Protein AF-A0A8T5JMN4-F1 (afdb_monomer)

Radius of gyration: 15.66 Å; Cα contacts (8 Å, |Δi|>4): 206; chains: 1; bounding box: 40×30×43 Å

Mean predicted aligned error: 5.6 Å

Secondary structure (DSSP, 8-state):
------SHHHHTT---SSTTSPPPS-HHHHHHHHHHHHHHHHHH-S-TT-HHHHHHHHHTS-TT---TT---TT-EEETTTTEEE-TTSHHHH--BTTB-TTTTTS-TT---HHHHHHHHS-HHHHHHHHHHHHHHHHTT--HHHHHHHHHTSHHHHHHHT-

Foldseek 3Di:
DDFDDFPQCVLQLEAFFPQLWDAAPDPVLQVVLQAVLQVLLVVQPPDLLPPVSLLCSLVVDDASDADPNGTDSQWYADPVSRHIDGSQACVNRNADVNHRSCPSRGPSHDDAPLRVVLVVDDPVVVVQLSVQLVVCVVVVDDPSNSSVCSRVVVSVCVSVVD

Sequence (162 aa):
MSYIKSSLCNSLGVLCIGCCGKLSDSKEEVAQGIKKNTLEFKHSVSDKHNKKQLKHFRDRHPARELRNSGVCRNLIYDVDKDLIFCPIHQEICGTDNGTDLRDGHCDTLHLCKAAFLFDLWPKEKRDEFISFLRKKMRKGMCWHKLSKGLDNDKLLYEFEGI

pLDDT: mean 83.86, std 11.19, range [41.66, 96.56]

Structure (mmCIF, N/CA/C/O backbone):
data_AF-A0A8T5JMN4-F1
#
_entry.id   AF-A0A8T5JMN4-F1
#
loop_
_atom_site.group_PDB
_atom_site.id
_atom_site.type_symbol
_atom_site.label_atom_id
_atom_site.label_alt_id
_atom_site.label_comp_id
_atom_site.label_asym_id
_atom_site.label_entity_id
_atom_site.label_seq_id
_atom_site.pdbx_PDB_ins_code
_atom_site.Cartn_x
_atom_site.Cartn_y
_atom_site.Cartn_z
_atom_site.occupancy
_atom_site.B_iso_or_equiv
_atom_site.auth_seq_id
_atom_site.auth_comp_id
_atom_site.auth_asym_id
_atom_site.auth_atom_id
_atom_site.pdbx_PDB_model_num
ATOM 1 N N . MET A 1 1 ? -9.694 0.430 -19.109 1.00 41.66 1 MET A N 1
ATOM 2 C CA . MET A 1 1 ? -8.940 -0.449 -18.190 1.00 41.66 1 MET A CA 1
ATOM 3 C C . MET A 1 1 ? -9.574 -0.385 -16.816 1.00 41.66 1 MET A C 1
ATOM 5 O O . MET A 1 1 ? -9.731 0.712 -16.299 1.00 41.66 1 MET A O 1
ATOM 9 N N . SER A 1 2 ? -9.997 -1.526 -16.271 1.00 49.41 2 SER A N 1
ATOM 10 C CA . SER A 1 2 ? -10.647 -1.621 -14.961 1.00 49.41 2 SER A CA 1
ATOM 11 C C . SER A 1 2 ? -9.608 -1.955 -13.891 1.00 49.41 2 SER A C 1
ATOM 13 O O . SER A 1 2 ? -9.217 -3.107 -13.744 1.00 49.41 2 SER A O 1
ATOM 15 N N . TYR A 1 3 ? -9.147 -0.955 -13.152 1.00 54.06 3 TYR A N 1
ATOM 16 C CA . TYR A 1 3 ? -8.611 -1.165 -11.809 1.00 54.06 3 TYR A CA 1
ATOM 17 C C . TYR A 1 3 ? -9.544 -0.430 -10.853 1.00 54.06 3 TYR A C 1
ATOM 19 O O . TYR A 1 3 ? -10.118 0.598 -11.231 1.00 54.06 3 TYR A O 1
ATOM 27 N N . ILE A 1 4 ? -9.717 -0.932 -9.634 1.00 56.16 4 ILE A N 1
ATOM 28 C CA . ILE A 1 4 ? -10.541 -0.210 -8.667 1.00 56.16 4 ILE A CA 1
ATOM 29 C C . ILE A 1 4 ? -9.660 0.853 -8.017 1.00 56.16 4 ILE A C 1
ATOM 31 O O . ILE A 1 4 ? -8.673 0.552 -7.343 1.00 56.16 4 ILE A O 1
ATOM 35 N N . LYS A 1 5 ? -9.971 2.121 -8.290 1.00 60.16 5 LYS A N 1
ATOM 36 C CA . LYS A 1 5 ? -9.276 3.248 -7.676 1.00 60.16 5 LYS A CA 1
ATOM 37 C C . LYS A 1 5 ? -9.763 3.376 -6.243 1.00 60.16 5 LYS A C 1
ATOM 39 O O . LYS A 1 5 ? -10.952 3.600 -6.050 1.00 60.16 5 LYS A O 1
ATOM 44 N N . SER A 1 6 ? -8.838 3.296 -5.286 1.00 64.94 6 SER A N 1
ATOM 45 C CA . SER A 1 6 ? -9.126 3.704 -3.919 1.00 64.94 6 SER A CA 1
ATOM 46 C C . SER A 1 6 ? -8.279 4.868 -3.464 1.00 64.94 6 SER A C 1
ATOM 48 O O . SER A 1 6 ? -7.053 4.862 -3.572 1.00 64.94 6 SER A O 1
ATOM 50 N N . SER A 1 7 ? -8.958 5.883 -2.944 1.00 75.19 7 SER A N 1
ATOM 51 C CA . SER A 1 7 ? -8.320 7.088 -2.427 1.00 75.19 7 SER A CA 1
ATOM 52 C C . SER A 1 7 ? -7.768 6.911 -1.008 1.00 75.19 7 SER A C 1
ATOM 54 O O . SER A 1 7 ? -6.854 7.642 -0.627 1.00 75.19 7 SER A O 1
ATOM 56 N N . LEU A 1 8 ? -8.228 5.896 -0.264 1.00 80.75 8 LEU A N 1
ATOM 57 C CA . LEU A 1 8 ? -7.875 5.671 1.143 1.00 80.75 8 LEU A CA 1
ATOM 58 C C . LEU A 1 8 ? -6.360 5.583 1.373 1.00 80.75 8 LEU A C 1
ATOM 60 O O . LEU A 1 8 ? -5.795 6.312 2.189 1.00 80.75 8 LEU A O 1
ATOM 64 N N . CYS A 1 9 ? -5.694 4.685 0.647 1.00 72.06 9 CYS A N 1
ATOM 65 C CA . CYS A 1 9 ? -4.276 4.388 0.843 1.00 72.06 9 CYS A CA 1
ATOM 66 C C . CYS A 1 9 ? -3.380 5.598 0.526 1.00 72.06 9 CYS A C 1
ATOM 68 O O . CYS A 1 9 ? -2.435 5.903 1.258 1.00 72.06 9 CYS A O 1
ATOM 70 N N . ASN A 1 10 ? -3.725 6.354 -0.517 1.00 67.69 10 ASN A N 1
ATOM 71 C CA . ASN A 1 10 ? -3.012 7.582 -0.864 1.00 67.69 10 ASN A CA 1
ATOM 72 C C . ASN A 1 10 ? -3.191 8.672 0.192 1.00 67.69 10 ASN A C 1
ATOM 74 O O . ASN A 1 10 ? -2.223 9.333 0.561 1.00 67.69 10 ASN A O 1
ATOM 78 N N . SER A 1 11 ? -4.407 8.840 0.721 1.00 71.19 11 SER A N 1
ATOM 79 C CA . SER A 1 11 ? -4.728 9.868 1.721 1.00 71.19 11 SER A CA 1
ATOM 80 C C . SER A 1 11 ? -3.984 9.699 3.051 1.00 71.19 11 SER A C 1
ATOM 82 O O . SER A 1 11 ? -3.854 10.661 3.821 1.00 71.19 11 SER A O 1
ATOM 84 N N . LEU A 1 12 ? -3.493 8.491 3.327 1.00 71.25 12 LEU A N 1
ATOM 85 C CA . LEU A 1 12 ? -2.721 8.164 4.525 1.00 71.25 12 LEU A CA 1
ATOM 86 C C . LEU A 1 12 ? -1.212 8.224 4.309 1.00 71.25 12 LEU A C 1
ATOM 88 O O . LEU A 1 12 ? -0.480 8.097 5.285 1.00 71.25 12 LEU A O 1
ATOM 92 N N . GLY A 1 13 ? -0.746 8.385 3.065 1.00 63.81 13 GLY A N 1
ATOM 93 C CA . GLY A 1 13 ? 0.654 8.124 2.757 1.00 63.81 13 GLY A CA 1
ATOM 94 C C . GLY A 1 13 ? 1.019 6.702 3.186 1.00 63.81 13 GLY A C 1
ATOM 95 O O . GLY A 1 13 ? 1.999 6.493 3.890 1.00 63.81 13 GLY A O 1
ATOM 96 N N . VAL A 1 14 ? 0.189 5.718 2.840 1.00 61.78 14 VAL A N 1
ATOM 97 C CA . VAL A 1 14 ? 0.515 4.300 3.003 1.00 61.78 14 VAL A CA 1
ATOM 98 C C . VAL A 1 14 ? -0.114 3.572 1.831 1.00 61.78 14 VAL A C 1
ATOM 100 O O . VAL A 1 14 ? -1.312 3.293 1.834 1.00 61.78 14 VAL A O 1
ATOM 103 N N . LEU A 1 15 ? 0.683 3.247 0.816 1.00 62.06 15 LEU A N 1
ATOM 104 C CA . LEU A 1 15 ? 0.201 2.379 -0.251 1.00 62.06 15 LEU A CA 1
ATOM 105 C C . LEU A 1 15 ? 0.253 0.930 0.258 1.00 62.06 15 LEU A C 1
ATOM 107 O O . LEU A 1 15 ? 1.300 0.423 0.653 1.00 62.06 15 LEU A O 1
ATOM 111 N N . CYS A 1 16 ? -0.939 0.336 0.322 1.00 60.91 16 CYS A N 1
ATOM 112 C CA . CYS A 1 16 ? -1.304 -0.969 0.871 1.00 60.91 16 CYS A CA 1
ATOM 113 C C . CYS A 1 16 ? -0.188 -2.030 0.859 1.00 60.91 16 CYS A C 1
ATOM 115 O O . CYS A 1 16 ? 0.362 -2.373 -0.186 1.00 60.91 16 CYS A O 1
ATOM 117 N N . ILE A 1 17 ? 0.078 -2.620 2.026 1.00 62.06 17 ILE A N 1
ATOM 118 C CA . ILE A 1 17 ? 1.082 -3.681 2.200 1.00 62.06 17 ILE A CA 1
ATOM 119 C C . ILE A 1 17 ? 0.454 -5.074 1.949 1.00 62.06 17 ILE A C 1
ATOM 121 O O . ILE A 1 17 ? 1.184 -6.046 1.783 1.00 62.06 17 ILE A O 1
ATOM 125 N N . GLY A 1 18 ? -0.886 -5.163 1.875 1.00 53.00 18 GLY A N 1
ATOM 126 C CA . GLY A 1 18 ? -1.656 -6.414 1.744 1.00 53.00 18 GLY A CA 1
ATOM 127 C C . GLY A 1 18 ? -2.321 -6.669 0.382 1.00 53.00 18 GLY A C 1
ATOM 128 O O . GLY A 1 18 ? -2.658 -7.801 0.062 1.00 53.00 18 GLY A O 1
ATOM 129 N N . CYS A 1 19 ? -2.443 -5.659 -0.484 1.00 54.66 19 CYS A N 1
ATOM 130 C CA . CYS A 1 19 ? -3.262 -5.753 -1.702 1.00 54.66 19 CYS A CA 1
ATOM 131 C C . CYS A 1 19 ? -2.666 -6.661 -2.796 1.00 54.66 19 CYS A C 1
ATOM 133 O O . CYS A 1 19 ? -3.269 -6.859 -3.845 1.00 54.66 19 CYS A O 1
ATOM 135 N N . CYS A 1 20 ? -1.469 -7.208 -2.575 1.00 55.56 20 CYS A N 1
ATOM 136 C CA . CYS A 1 20 ? -0.850 -8.190 -3.465 1.00 55.56 20 CYS A CA 1
ATOM 137 C C . CYS A 1 20 ? -0.436 -9.480 -2.741 1.00 55.56 20 CYS A C 1
ATOM 139 O O . CYS A 1 20 ? 0.189 -10.323 -3.376 1.00 55.56 20 CYS A O 1
ATOM 141 N N . GLY A 1 21 ? -0.735 -9.640 -1.443 1.00 54.59 21 GLY A N 1
ATOM 142 C CA . GLY A 1 21 ? -0.307 -10.801 -0.663 1.00 54.59 21 GLY A CA 1
ATOM 143 C C . GLY A 1 21 ? -0.554 -10.691 0.840 1.00 54.59 21 GLY A C 1
ATOM 144 O O . GLY A 1 21 ? -0.566 -9.604 1.411 1.00 54.59 21 GLY A O 1
ATOM 145 N N . LYS A 1 22 ? -0.727 -11.854 1.478 1.00 59.12 22 LYS A N 1
ATOM 146 C CA . LYS A 1 22 ? -0.947 -12.011 2.921 1.00 59.12 22 LYS A CA 1
ATOM 147 C C . LYS A 1 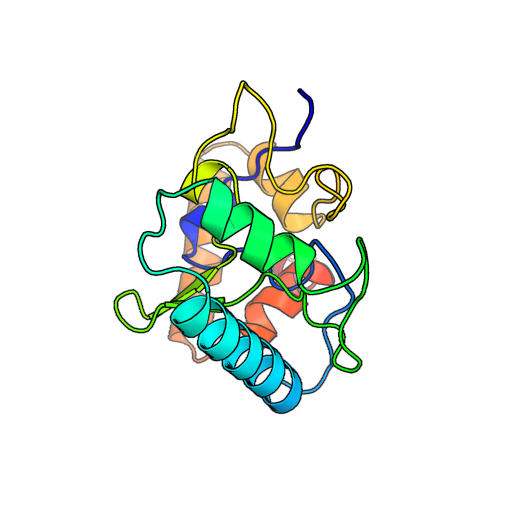22 ? 0.180 -11.352 3.720 1.00 59.12 22 LYS A C 1
ATOM 149 O O . LYS A 1 22 ? 1.342 -11.714 3.569 1.00 59.12 22 LYS A O 1
ATOM 154 N N . LEU A 1 23 ? -0.166 -10.438 4.621 1.00 64.38 23 LEU A N 1
ATOM 155 C CA . LEU A 1 23 ? 0.799 -9.815 5.525 1.00 64.38 23 LEU A CA 1
ATOM 156 C C . LEU A 1 23 ? 1.316 -10.819 6.560 1.00 64.38 23 LEU A C 1
ATOM 158 O O . LEU A 1 23 ? 0.514 -11.416 7.278 1.00 64.38 23 LEU A O 1
ATOM 162 N N . SER A 1 24 ? 2.643 -10.962 6.681 1.00 71.00 24 SER A N 1
ATOM 163 C CA . SER A 1 24 ? 3.237 -11.657 7.831 1.00 71.00 24 SER A CA 1
ATOM 164 C C . SER A 1 24 ? 2.832 -10.969 9.138 1.00 71.00 24 SER A C 1
ATOM 166 O O . SER A 1 24 ? 2.689 -9.739 9.229 1.00 71.00 24 SER A O 1
ATOM 168 N N . ASP A 1 25 ? 2.659 -11.784 10.177 1.00 73.19 25 ASP A N 1
ATOM 169 C CA . ASP A 1 25 ? 2.406 -11.312 11.529 1.00 73.19 25 ASP A CA 1
ATOM 170 C C . ASP A 1 25 ? 3.611 -10.575 12.128 1.00 73.19 25 ASP A C 1
ATOM 172 O O . ASP A 1 25 ? 3.413 -9.706 12.980 1.00 73.19 25 ASP A O 1
ATOM 176 N N . SER A 1 26 ? 4.831 -10.838 11.644 1.00 86.19 26 SER A N 1
ATOM 177 C CA . SER A 1 26 ? 6.047 -10.166 12.104 1.00 86.19 26 SER A CA 1
ATOM 178 C C . SER A 1 26 ? 6.273 -8.842 11.373 1.00 86.19 26 SER A C 1
ATOM 180 O O . SER A 1 26 ? 6.516 -8.793 10.166 1.00 86.19 26 SER A O 1
ATOM 182 N N . LYS A 1 27 ? 6.271 -7.740 12.129 1.00 86.69 27 LYS A N 1
ATOM 183 C CA . LYS A 1 27 ? 6.633 -6.411 11.616 1.00 86.69 27 LYS A CA 1
ATOM 184 C C . LYS A 1 27 ? 8.070 -6.398 11.086 1.00 86.69 27 LYS A C 1
ATOM 186 O O . LYS A 1 27 ? 8.354 -5.735 10.090 1.00 86.69 27 LYS A O 1
ATOM 191 N N . GLU A 1 28 ? 8.969 -7.107 11.755 1.00 89.06 28 GLU A N 1
ATOM 192 C CA . GLU A 1 28 ? 10.398 -7.164 11.464 1.00 89.06 28 GLU A CA 1
ATOM 193 C C . GLU A 1 28 ? 10.652 -7.871 10.131 1.00 89.06 28 GLU A C 1
ATOM 195 O O . GLU A 1 28 ? 11.375 -7.337 9.288 1.00 89.06 28 GLU A O 1
ATOM 200 N N . GLU A 1 29 ? 9.999 -9.009 9.886 1.00 87.12 29 GLU A N 1
ATOM 201 C CA . GLU A 1 29 ? 10.054 -9.696 8.590 1.00 87.12 29 GLU A CA 1
ATOM 202 C C . GLU A 1 29 ? 9.510 -8.820 7.464 1.00 87.12 29 GLU A C 1
ATOM 204 O O . GLU A 1 29 ? 10.082 -8.779 6.368 1.00 87.12 29 GLU A O 1
ATOM 209 N N . VAL A 1 30 ? 8.426 -8.081 7.730 1.00 85.81 30 VAL A N 1
ATOM 210 C CA . VAL A 1 30 ? 7.862 -7.173 6.732 1.00 85.81 30 VAL A CA 1
ATOM 211 C C . VAL A 1 30 ? 8.834 -6.031 6.430 1.00 85.81 30 VAL A C 1
ATOM 213 O O . VAL A 1 30 ? 9.097 -5.729 5.264 1.00 85.81 30 VAL A O 1
ATOM 216 N N . ALA A 1 31 ? 9.444 -5.445 7.461 1.00 88.81 31 ALA A N 1
ATOM 217 C CA . ALA A 1 31 ? 10.437 -4.385 7.320 1.00 88.81 31 ALA A CA 1
ATOM 218 C C . ALA A 1 31 ? 11.692 -4.857 6.563 1.00 88.81 31 ALA A C 1
ATOM 220 O O . ALA A 1 31 ? 12.189 -4.145 5.691 1.00 88.81 31 ALA A O 1
ATOM 221 N N . GLN A 1 32 ? 12.183 -6.072 6.822 1.00 90.50 32 GLN A N 1
ATOM 222 C CA . GLN A 1 32 ? 13.280 -6.682 6.057 1.00 90.50 32 GLN A CA 1
ATOM 223 C C . GLN A 1 32 ? 12.876 -6.982 4.603 1.00 90.50 32 GLN A C 1
ATOM 225 O O . GLN A 1 32 ? 13.687 -6.839 3.679 1.00 90.50 32 GLN A O 1
ATOM 230 N N . GLY A 1 33 ? 11.613 -7.368 4.400 1.00 89.88 33 GLY A N 1
ATOM 231 C CA . GLY A 1 33 ? 10.905 -7.427 3.123 1.00 89.88 33 GLY A CA 1
ATOM 232 C C . GLY A 1 33 ? 11.145 -6.175 2.287 1.00 89.88 33 GLY A C 1
ATOM 233 O O . GLY A 1 33 ? 11.839 -6.201 1.268 1.00 89.88 33 GLY A O 1
ATOM 234 N N . ILE A 1 34 ? 10.616 -5.073 2.809 1.00 90.06 34 ILE A N 1
ATOM 235 C CA . ILE A 1 34 ? 10.626 -3.744 2.201 1.00 90.06 34 ILE A CA 1
ATOM 236 C C . ILE A 1 34 ? 12.053 -3.216 2.043 1.00 90.06 34 ILE A C 1
ATOM 238 O O . ILE A 1 34 ? 12.390 -2.682 0.987 1.00 90.06 34 ILE A O 1
ATOM 242 N N . LYS A 1 35 ? 12.928 -3.400 3.042 1.00 93.12 35 LYS A N 1
ATOM 243 C CA . LYS A 1 35 ? 14.332 -2.966 2.973 1.00 93.12 35 LYS A CA 1
ATOM 244 C C . LYS A 1 35 ? 15.051 -3.601 1.785 1.00 93.12 35 LYS A C 1
ATOM 246 O O . LYS A 1 35 ? 15.738 -2.895 1.052 1.00 93.12 35 LYS A O 1
ATOM 251 N N . LYS A 1 36 ? 14.868 -4.906 1.560 1.00 93.38 36 LYS A N 1
ATOM 252 C CA . LYS A 1 36 ? 15.480 -5.596 0.414 1.00 93.38 36 LYS A CA 1
ATOM 253 C C . LYS A 1 36 ? 14.954 -5.048 -0.913 1.00 93.38 36 LYS A C 1
ATOM 255 O O . LYS A 1 36 ? 15.758 -4.675 -1.758 1.00 93.38 36 LYS A O 1
ATOM 260 N N . ASN A 1 37 ? 13.633 -4.918 -1.053 1.00 92.44 37 ASN A N 1
ATOM 261 C CA . ASN A 1 37 ? 13.017 -4.357 -2.259 1.00 92.44 37 ASN A CA 1
ATOM 262 C C . ASN A 1 37 ? 13.516 -2.930 -2.532 1.00 92.44 37 ASN A C 1
ATOM 264 O O . ASN A 1 37 ? 13.776 -2.568 -3.673 1.00 92.44 37 ASN A O 1
ATOM 268 N N . THR A 1 38 ? 13.682 -2.126 -1.479 1.00 94.81 38 THR A N 1
ATOM 269 C CA . THR A 1 38 ? 14.187 -0.748 -1.568 1.00 94.81 38 THR A CA 1
ATOM 270 C C . THR A 1 38 ? 15.626 -0.716 -2.073 1.00 94.81 38 THR A C 1
ATOM 272 O O . THR A 1 38 ? 15.962 0.113 -2.915 1.00 94.81 38 THR A O 1
ATOM 275 N N . LEU A 1 39 ? 16.482 -1.622 -1.592 1.00 95.62 39 LEU A N 1
ATOM 276 C CA . LEU A 1 39 ? 17.849 -1.746 -2.094 1.00 95.62 39 LEU A CA 1
ATOM 277 C C . LEU A 1 39 ? 17.850 -2.185 -3.561 1.00 95.62 39 LEU A C 1
ATOM 279 O O . LEU A 1 39 ? 18.484 -1.527 -4.375 1.00 95.62 39 LEU A O 1
ATOM 283 N N . GLU A 1 40 ? 17.107 -3.231 -3.921 1.00 95.25 40 GLU A N 1
ATOM 284 C CA . GLU A 1 40 ? 16.982 -3.697 -5.312 1.00 95.25 40 GLU A CA 1
ATOM 285 C C . GLU A 1 40 ? 16.483 -2.582 -6.246 1.00 95.25 40 GLU A C 1
ATOM 287 O O . GLU A 1 40 ? 17.024 -2.399 -7.336 1.00 95.25 40 GLU A O 1
ATOM 292 N N . PHE A 1 41 ? 15.505 -1.787 -5.803 1.00 95.69 41 PHE A N 1
ATOM 293 C CA . PHE A 1 41 ? 14.991 -0.637 -6.545 1.00 95.69 41 PHE A CA 1
ATOM 294 C C . PHE A 1 41 ? 16.077 0.412 -6.790 1.00 95.69 41 PHE A C 1
ATOM 296 O O . PHE A 1 41 ? 16.301 0.797 -7.931 1.00 95.69 41 PHE A O 1
ATOM 303 N N . LYS A 1 42 ? 16.816 0.814 -5.748 1.00 94.38 42 LYS A N 1
ATOM 304 C CA . LYS A 1 42 ? 17.903 1.802 -5.866 1.00 94.38 42 LYS A CA 1
ATOM 305 C C . LYS A 1 42 ? 19.022 1.364 -6.818 1.00 94.38 42 LYS A C 1
ATOM 307 O O . LYS A 1 42 ? 19.640 2.215 -7.442 1.00 94.38 42 LYS A O 1
ATOM 312 N N . HIS A 1 43 ? 19.278 0.060 -6.938 1.00 94.06 43 HIS A N 1
ATOM 313 C CA . HIS A 1 43 ? 20.278 -0.465 -7.875 1.00 94.06 43 HIS A CA 1
ATOM 314 C C . HIS A 1 43 ? 19.764 -0.562 -9.319 1.00 94.06 43 HIS A C 1
ATOM 316 O O . HIS A 1 43 ? 20.560 -0.500 -10.250 1.00 94.06 43 HIS A O 1
ATOM 322 N N . SER A 1 44 ? 18.455 -0.744 -9.517 1.00 92.88 44 SER A N 1
ATOM 323 C CA . SER A 1 44 ? 17.853 -1.009 -10.835 1.00 92.88 44 SER A CA 1
ATOM 324 C C . SER A 1 44 ? 17.174 0.205 -11.473 1.00 92.88 44 SER A C 1
ATOM 326 O O . SER A 1 44 ? 16.946 0.214 -12.684 1.00 92.88 44 SER A O 1
ATOM 328 N N . VAL A 1 45 ? 16.856 1.230 -10.681 1.00 94.31 45 VAL A N 1
ATOM 329 C CA . VAL A 1 45 ? 16.099 2.409 -11.106 1.00 94.31 45 VAL A CA 1
ATOM 330 C C . VAL A 1 45 ? 16.860 3.670 -10.711 1.00 94.31 45 VAL A C 1
ATOM 332 O O . VAL A 1 45 ? 16.882 4.063 -9.547 1.00 94.31 45 VAL A O 1
ATOM 335 N N . SER A 1 46 ? 17.472 4.318 -11.701 1.00 92.12 46 SER A N 1
ATOM 336 C CA . SER A 1 46 ? 18.118 5.626 -11.541 1.00 92.12 46 SER A CA 1
ATOM 337 C C . SER A 1 46 ? 17.138 6.779 -11.758 1.00 92.12 46 SER A C 1
ATOM 339 O O . SER A 1 46 ? 17.339 7.869 -11.235 1.00 92.12 46 SER A O 1
ATOM 341 N N . ASP A 1 47 ? 16.075 6.541 -12.530 1.00 89.12 47 ASP A N 1
ATOM 342 C CA . ASP A 1 47 ? 15.001 7.492 -12.784 1.00 89.12 47 ASP A CA 1
ATOM 343 C C . ASP A 1 47 ? 13.640 6.815 -12.569 1.00 89.12 47 ASP A C 1
ATOM 345 O O . ASP A 1 47 ? 13.240 5.908 -13.300 1.00 89.12 47 ASP A O 1
ATOM 349 N N . LYS A 1 48 ? 12.894 7.295 -11.570 1.00 83.38 48 LYS A N 1
ATOM 350 C CA . LYS A 1 48 ? 11.563 6.785 -11.202 1.00 83.38 48 LYS A CA 1
ATOM 351 C C . LYS A 1 48 ? 10.484 7.033 -12.263 1.00 83.38 48 LYS A C 1
ATOM 353 O O . LYS A 1 48 ? 9.383 6.505 -12.129 1.00 83.38 48 LYS A O 1
ATOM 358 N N . HIS A 1 49 ? 10.772 7.825 -13.293 1.00 85.44 49 HIS A N 1
ATOM 359 C CA . HIS A 1 49 ? 9.892 8.045 -14.440 1.00 85.44 49 HIS A CA 1
ATOM 360 C C . HIS A 1 49 ? 10.268 7.168 -15.643 1.00 85.44 49 HIS A C 1
ATOM 362 O O . HIS A 1 49 ? 9.482 7.036 -16.585 1.00 85.44 49 HIS A O 1
ATOM 368 N N . ASN A 1 50 ? 11.415 6.484 -15.596 1.00 91.50 50 ASN A N 1
ATOM 369 C CA . ASN A 1 50 ? 11.852 5.593 -16.658 1.00 91.50 50 ASN A CA 1
ATOM 370 C C . ASN A 1 50 ? 11.082 4.263 -16.618 1.00 91.50 50 ASN A C 1
ATOM 372 O O . ASN A 1 50 ? 11.383 3.343 -15.853 1.00 91.50 50 ASN A O 1
ATOM 376 N N . LYS A 1 51 ? 10.103 4.131 -17.517 1.00 91.50 51 LYS A N 1
ATOM 377 C CA . LYS A 1 51 ? 9.238 2.946 -17.632 1.00 91.50 51 LYS A CA 1
ATOM 378 C C . LYS A 1 51 ? 10.000 1.645 -17.851 1.00 91.50 51 LYS A C 1
ATOM 380 O O . LYS A 1 51 ? 9.598 0.614 -17.319 1.00 91.50 51 LYS A O 1
ATOM 385 N N . LYS A 1 52 ? 11.103 1.677 -18.602 1.00 93.12 52 LYS A N 1
ATOM 386 C CA . LYS A 1 52 ? 11.918 0.486 -18.868 1.00 93.12 52 LYS A CA 1
ATOM 387 C C . LYS A 1 52 ? 12.591 -0.011 -17.588 1.00 93.12 52 LYS A C 1
ATOM 389 O O . LYS A 1 52 ? 12.573 -1.210 -17.327 1.00 93.12 52 LYS A O 1
ATOM 394 N N . GLN A 1 53 ? 13.122 0.900 -16.774 1.00 95.44 53 GLN A N 1
ATOM 395 C CA . GLN A 1 53 ? 13.719 0.562 -15.477 1.00 95.44 53 GLN A CA 1
ATOM 396 C C . GLN A 1 53 ? 12.666 0.058 -14.485 1.00 95.44 53 GLN A C 1
ATOM 398 O O . GLN A 1 53 ? 12.876 -0.956 -13.827 1.00 95.44 53 GLN A O 1
ATOM 403 N N . LEU A 1 54 ? 11.495 0.699 -14.435 1.00 94.50 54 LEU A N 1
ATOM 404 C CA . LEU A 1 54 ? 10.378 0.250 -13.600 1.00 94.50 54 LEU A CA 1
ATOM 405 C C . LEU A 1 54 ? 9.888 -1.157 -13.970 1.00 94.50 54 LEU A C 1
ATOM 407 O O . LEU A 1 54 ? 9.646 -1.973 -13.081 1.00 94.50 54 LEU A O 1
ATOM 411 N N . LYS A 1 55 ? 9.776 -1.461 -15.270 1.00 93.50 55 LYS A N 1
ATOM 412 C CA . LYS A 1 55 ? 9.461 -2.815 -15.751 1.00 93.50 55 LYS A CA 1
ATOM 413 C C . LYS A 1 55 ? 10.549 -3.808 -15.366 1.00 93.50 55 LYS A C 1
ATOM 415 O O . LYS A 1 55 ? 10.231 -4.866 -14.848 1.00 93.50 55 LYS A O 1
ATOM 420 N N . HIS A 1 56 ? 11.820 -3.449 -15.535 1.00 94.38 56 HIS A N 1
ATOM 421 C CA . HIS A 1 56 ? 12.924 -4.312 -15.123 1.00 94.38 56 HIS A CA 1
ATOM 422 C C . HIS A 1 56 ? 12.885 -4.619 -13.617 1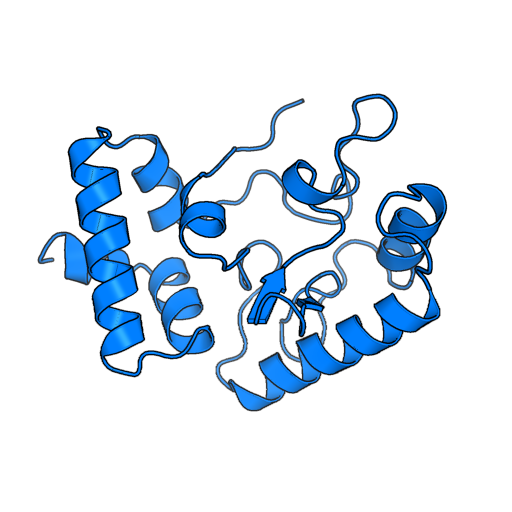.00 94.38 56 HIS A C 1
ATOM 424 O O . HIS A 1 56 ? 13.015 -5.773 -13.219 1.00 94.38 56 HIS A O 1
ATOM 430 N N . PHE A 1 57 ? 12.619 -3.613 -12.780 1.00 95.00 57 PHE A N 1
ATOM 431 C CA . PHE A 1 57 ? 12.415 -3.814 -11.348 1.00 95.00 57 PHE A CA 1
ATOM 432 C C . PHE A 1 57 ? 11.224 -4.738 -11.060 1.00 95.00 57 PHE A C 1
ATOM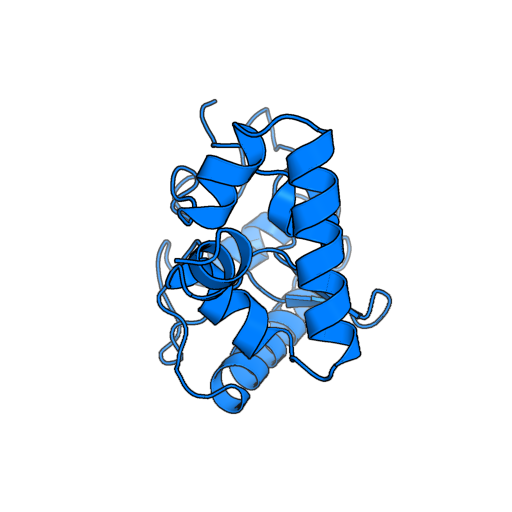 434 O O . PHE A 1 57 ? 11.340 -5.640 -10.235 1.00 95.00 57 PHE A O 1
ATOM 441 N N . ARG A 1 58 ? 10.085 -4.560 -11.735 1.00 92.12 58 ARG A N 1
ATOM 442 C CA . ARG A 1 58 ? 8.916 -5.444 -11.599 1.00 92.12 58 ARG A CA 1
ATOM 443 C C . ARG A 1 58 ? 9.234 -6.892 -11.996 1.00 92.12 58 ARG A C 1
ATOM 445 O O . ARG A 1 58 ? 8.842 -7.809 -11.280 1.00 92.12 58 ARG A O 1
ATOM 452 N N . ASP A 1 59 ? 9.944 -7.075 -13.106 1.00 93.12 59 ASP A N 1
ATOM 453 C CA . ASP A 1 59 ? 10.194 -8.369 -13.761 1.00 93.12 59 ASP A CA 1
ATOM 454 C C . ASP A 1 59 ? 11.394 -9.126 -13.185 1.00 93.12 59 ASP A C 1
ATOM 456 O O . ASP A 1 59 ? 11.674 -10.251 -13.593 1.00 93.12 59 ASP A O 1
ATOM 460 N N . ARG A 1 60 ? 12.095 -8.549 -12.201 1.00 93.88 60 ARG A N 1
ATOM 461 C CA . AR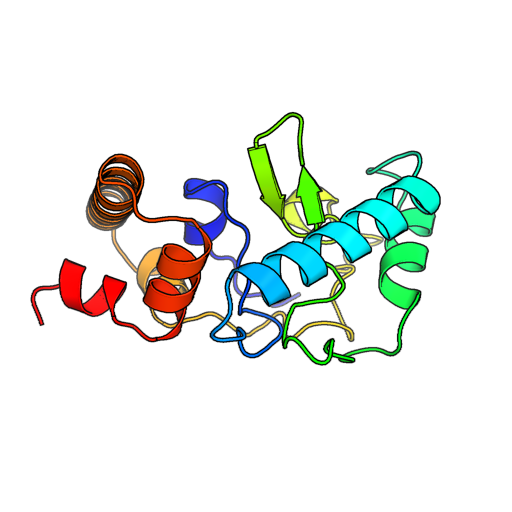G A 1 60 ? 13.234 -9.192 -11.525 1.00 93.88 60 ARG A CA 1
ATOM 462 C C . ARG A 1 60 ? 12.869 -10.509 -10.819 1.00 93.88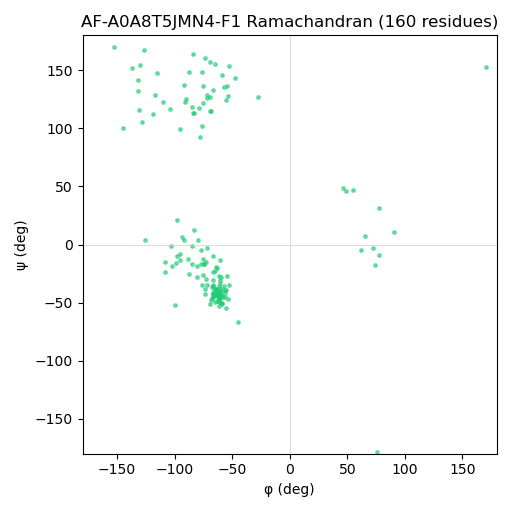 60 ARG A C 1
ATOM 464 O O . ARG A 1 60 ? 13.755 -11.253 -10.410 1.00 93.88 60 ARG A O 1
ATOM 471 N N . HIS A 1 61 ? 11.572 -10.765 -10.657 1.00 89.75 61 HIS A N 1
ATOM 472 C CA . HIS A 1 61 ? 10.990 -11.991 -10.129 1.00 89.75 61 HIS A CA 1
ATOM 473 C C . HIS A 1 61 ? 9.775 -12.411 -10.975 1.00 89.75 61 HIS A C 1
ATOM 475 O O . HIS A 1 61 ? 9.099 -11.537 -11.529 1.00 89.75 61 HIS A O 1
ATOM 481 N N . PRO A 1 62 ? 9.458 -13.720 -11.050 1.00 88.62 62 PRO A N 1
ATOM 482 C CA . PRO A 1 62 ? 8.230 -14.215 -11.660 1.00 88.62 62 PRO A CA 1
ATOM 483 C C . PRO A 1 62 ? 6.974 -13.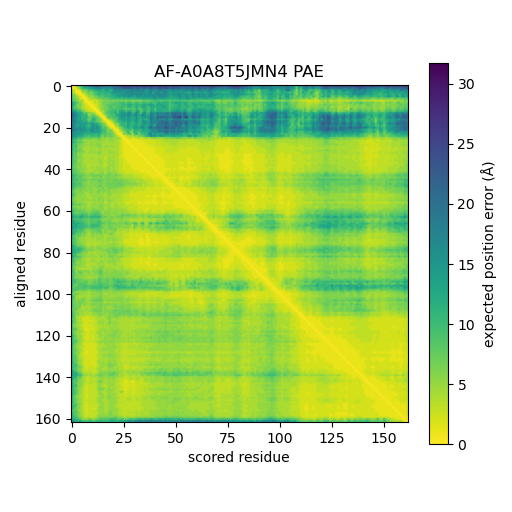465 -11.205 1.00 88.62 62 PRO A C 1
ATOM 485 O O . PRO A 1 62 ? 6.821 -13.087 -10.038 1.00 88.62 62 PRO A O 1
ATOM 488 N N . ALA A 1 63 ? 6.045 -13.283 -12.143 1.00 82.50 63 ALA A N 1
ATOM 489 C CA . ALA A 1 63 ? 4.749 -12.688 -11.858 1.00 82.50 63 ALA A CA 1
ATOM 490 C C . ALA A 1 63 ? 4.048 -13.445 -10.717 1.00 82.50 63 ALA A C 1
ATOM 492 O O . ALA A 1 63 ? 4.042 -14.676 -10.691 1.00 82.50 63 ALA A O 1
ATOM 493 N N . ARG A 1 64 ? 3.446 -12.697 -9.781 1.00 75.00 64 ARG A N 1
ATOM 494 C CA . ARG A 1 64 ? 2.734 -13.217 -8.596 1.00 75.00 64 ARG A CA 1
ATOM 495 C C . ARG A 1 64 ? 3.605 -13.945 -7.564 1.00 75.00 64 ARG A C 1
ATOM 497 O O . ARG A 1 64 ? 3.064 -14.484 -6.601 1.00 75.00 64 ARG A O 1
ATOM 504 N N . GLU A 1 65 ? 4.932 -13.935 -7.704 1.00 81.00 65 GLU A N 1
ATOM 505 C CA . GLU A 1 65 ? 5.807 -14.468 -6.663 1.00 81.00 65 GLU A CA 1
ATOM 506 C C . GLU A 1 65 ? 5.758 -13.569 -5.416 1.00 81.00 65 GLU A C 1
ATOM 508 O O . GLU A 1 65 ? 6.212 -12.421 -5.426 1.00 81.00 65 GLU A O 1
ATOM 513 N N . LEU A 1 66 ? 5.251 -14.113 -4.311 1.00 76.94 66 LEU A N 1
ATOM 514 C CA . LEU A 1 66 ? 5.374 -13.498 -2.995 1.00 76.94 66 LEU A CA 1
ATOM 515 C C . LEU A 1 66 ? 6.670 -13.920 -2.319 1.00 76.94 66 LEU A C 1
ATOM 517 O O . LEU A 1 66 ? 7.172 -15.025 -2.508 1.00 76.94 66 LEU A O 1
ATOM 521 N N . ARG A 1 67 ? 7.222 -13.029 -1.497 1.00 74.31 67 ARG A N 1
ATOM 522 C CA . ARG A 1 67 ? 8.339 -13.398 -0.631 1.00 74.31 67 ARG A CA 1
ATOM 523 C C . ARG A 1 67 ? 7.846 -14.355 0.457 1.00 74.31 67 ARG A C 1
ATOM 525 O O . ARG A 1 67 ? 6.686 -14.290 0.846 1.00 74.31 67 ARG A O 1
ATOM 532 N N . ASN A 1 68 ? 8.747 -15.149 1.035 1.00 71.88 68 ASN A N 1
ATOM 533 C CA . ASN A 1 68 ? 8.429 -16.014 2.183 1.00 71.88 68 ASN A CA 1
ATOM 534 C C . ASN A 1 68 ? 7.811 -15.251 3.373 1.00 71.88 68 ASN A C 1
ATOM 536 O O . ASN A 1 68 ? 7.035 -15.822 4.124 1.00 71.88 68 ASN A O 1
ATOM 540 N N . SER A 1 69 ? 8.109 -13.954 3.516 1.00 70.38 69 SER A N 1
ATOM 541 C CA . SER A 1 69 ? 7.490 -13.072 4.516 1.00 70.38 69 SER A CA 1
ATOM 542 C C . SER A 1 69 ? 6.092 -12.558 4.132 1.00 70.38 69 SER A C 1
ATOM 544 O O . SER A 1 69 ? 5.549 -11.689 4.809 1.00 70.38 69 SER A O 1
ATOM 546 N N . GLY A 1 70 ? 5.529 -12.994 3.003 1.00 76.06 70 GLY A N 1
ATOM 547 C CA . GLY A 1 70 ? 4.230 -12.550 2.487 1.00 76.06 70 GLY A CA 1
ATOM 548 C C . GLY A 1 70 ? 4.208 -11.128 1.909 1.00 76.06 70 GLY A C 1
ATOM 549 O O . GLY A 1 70 ? 3.200 -10.688 1.365 1.00 76.06 70 GLY A O 1
ATOM 550 N N . VAL A 1 71 ? 5.328 -10.400 1.971 1.00 79.75 71 VAL A N 1
ATOM 551 C CA . VAL A 1 71 ? 5.413 -9.017 1.484 1.00 79.75 71 VAL A CA 1
ATOM 552 C C . VAL A 1 71 ? 5.471 -8.955 -0.035 1.00 79.75 71 VAL A C 1
ATOM 554 O O . VAL A 1 71 ? 6.259 -9.659 -0.674 1.00 79.75 71 VAL A O 1
ATOM 557 N N . CYS A 1 72 ? 4.702 -8.022 -0.599 1.00 82.81 72 CYS A N 1
ATOM 558 C CA . CYS A 1 72 ? 4.775 -7.653 -2.006 1.00 82.81 72 CYS A CA 1
ATOM 559 C C . CYS A 1 72 ? 6.208 -7.278 -2.411 1.00 82.81 72 CYS A C 1
ATOM 561 O O . CYS A 1 72 ? 6.839 -6.401 -1.818 1.00 82.81 72 CYS A O 1
ATOM 563 N N . ARG A 1 73 ? 6.715 -7.898 -3.479 1.00 87.62 73 ARG A N 1
ATOM 564 C CA . ARG A 1 73 ? 8.055 -7.609 -4.010 1.00 87.62 73 ARG A CA 1
ATOM 565 C C . ARG A 1 73 ? 8.174 -6.185 -4.553 1.00 87.62 73 ARG A C 1
ATOM 567 O O . ARG A 1 73 ? 9.262 -5.634 -4.583 1.00 87.62 73 ARG A O 1
ATOM 574 N N . ASN A 1 74 ? 7.080 -5.539 -4.928 1.00 88.69 74 ASN A N 1
ATOM 575 C CA . ASN A 1 74 ? 7.133 -4.190 -5.492 1.00 88.69 74 ASN A CA 1
ATOM 576 C C . ASN A 1 74 ? 6.982 -3.084 -4.444 1.00 88.69 74 ASN A C 1
ATOM 578 O O . ASN A 1 74 ? 6.932 -1.917 -4.814 1.00 88.69 74 ASN A O 1
ATOM 582 N N . LEU A 1 75 ? 6.896 -3.423 -3.157 1.00 88.38 75 LEU A N 1
ATOM 583 C CA . LEU A 1 75 ? 6.735 -2.445 -2.089 1.00 88.38 75 LEU A CA 1
ATOM 584 C C . LEU A 1 75 ? 8.094 -1.981 -1.556 1.00 88.38 75 LEU A C 1
ATOM 586 O O . LEU A 1 75 ? 8.907 -2.808 -1.138 1.00 88.38 75 LEU A O 1
ATOM 590 N N . ILE A 1 76 ? 8.330 -0.672 -1.549 1.00 90.19 76 ILE A N 1
ATOM 591 C CA . ILE A 1 76 ? 9.581 -0.033 -1.123 1.00 90.19 76 ILE A CA 1
ATOM 592 C C . ILE A 1 76 ? 9.315 1.044 -0.070 1.00 90.19 76 ILE A C 1
ATOM 594 O O . ILE A 1 76 ? 8.173 1.445 0.145 1.00 90.19 76 ILE A O 1
ATOM 598 N N . TYR A 1 77 ? 10.379 1.514 0.574 1.00 90.25 77 TYR A N 1
ATOM 599 C CA . TYR A 1 77 ? 10.350 2.641 1.497 1.00 90.25 77 TYR A CA 1
ATOM 600 C C . TYR A 1 77 ? 11.066 3.852 0.886 1.00 90.25 77 TYR A C 1
ATOM 602 O O . TYR A 1 77 ? 12.240 3.770 0.516 1.00 90.25 77 TYR A O 1
ATOM 610 N N . ASP A 1 78 ? 10.343 4.964 0.781 1.00 87.31 78 ASP A N 1
ATOM 611 C CA . ASP A 1 78 ? 10.864 6.293 0.485 1.00 87.31 78 ASP A CA 1
ATOM 612 C C . ASP A 1 78 ? 11.362 6.926 1.786 1.00 87.31 78 ASP A C 1
ATOM 614 O O . ASP A 1 78 ? 10.565 7.213 2.680 1.00 87.31 78 ASP A O 1
ATOM 618 N N . VAL A 1 79 ? 12.673 7.135 1.895 1.00 84.06 79 VAL A N 1
ATOM 619 C CA . VAL A 1 79 ? 13.270 7.766 3.082 1.00 84.06 79 VAL A CA 1
ATOM 620 C C . VAL A 1 79 ? 12.942 9.258 3.119 1.00 84.06 79 VAL A C 1
ATOM 622 O O . VAL A 1 79 ? 12.707 9.797 4.195 1.00 84.06 79 VAL A O 1
ATOM 625 N N . ASP A 1 80 ? 12.868 9.915 1.959 1.00 83.62 80 ASP A N 1
ATOM 626 C CA . ASP A 1 80 ? 12.674 11.366 1.877 1.00 83.62 80 ASP A CA 1
ATOM 627 C C . ASP A 1 80 ? 11.238 11.756 2.245 1.00 83.62 80 ASP A C 1
ATOM 629 O O . ASP A 1 80 ? 10.985 12.843 2.761 1.00 83.62 80 ASP A O 1
ATOM 633 N N . LYS A 1 81 ? 10.286 10.854 1.984 1.00 78.50 81 LYS A N 1
ATOM 634 C CA . LYS A 1 81 ? 8.860 11.044 2.287 1.00 78.50 81 LYS A CA 1
ATOM 635 C C . LYS A 1 81 ? 8.378 10.288 3.521 1.00 78.50 81 LYS A C 1
ATOM 637 O O . LYS A 1 81 ? 7.192 10.374 3.828 1.00 78.50 81 LYS A O 1
ATOM 642 N N . ASP A 1 82 ? 9.259 9.525 4.167 1.00 80.00 82 ASP A N 1
ATOM 643 C CA . ASP A 1 82 ? 8.919 8.588 5.244 1.00 80.00 82 ASP A CA 1
ATOM 644 C C . ASP A 1 82 ? 7.698 7.707 4.895 1.00 80.00 82 ASP A C 1
ATOM 646 O O . ASP A 1 82 ? 6.725 7.592 5.641 1.00 80.00 82 ASP A O 1
ATOM 650 N N . LEU A 1 83 ? 7.719 7.120 3.694 1.00 83.38 83 LEU A N 1
ATOM 651 C CA . LEU A 1 83 ? 6.5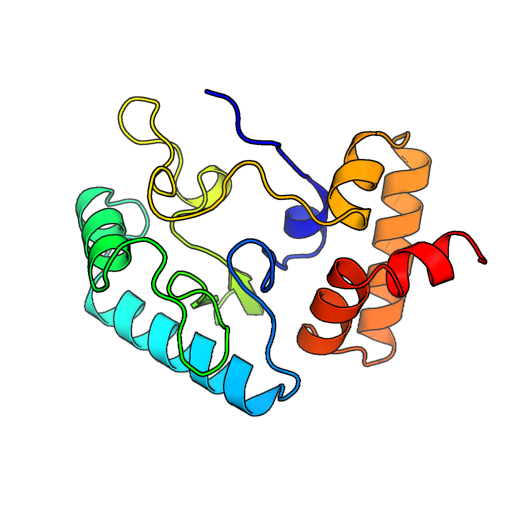41 6.527 3.057 1.00 83.38 83 LEU A CA 1
ATOM 652 C C . LEU A 1 83 ? 6.825 5.125 2.520 1.00 83.38 83 LEU A C 1
ATOM 654 O O . LEU A 1 83 ? 7.757 4.916 1.752 1.00 83.38 83 LEU A O 1
ATOM 658 N N . ILE A 1 84 ? 5.949 4.168 2.825 1.00 84.94 84 ILE A N 1
ATOM 659 C CA . ILE A 1 84 ? 5.944 2.854 2.171 1.00 84.94 84 ILE A CA 1
ATOM 660 C C . ILE A 1 84 ? 5.012 2.898 0.957 1.00 84.94 84 ILE A C 1
ATOM 662 O O . ILE A 1 84 ? 3.823 3.208 1.088 1.00 84.94 84 ILE A O 1
ATOM 666 N N . PHE A 1 85 ? 5.542 2.585 -0.228 1.00 84.31 85 PHE A N 1
ATOM 667 C CA . PHE A 1 85 ? 4.767 2.625 -1.462 1.00 84.31 85 PHE A CA 1
ATOM 668 C C . PHE A 1 85 ? 5.238 1.679 -2.564 1.00 84.31 85 PHE A C 1
ATOM 670 O O . PHE A 1 85 ? 6.297 1.063 -2.484 1.00 84.31 85 PHE A O 1
ATOM 677 N N . CYS A 1 86 ? 4.417 1.556 -3.609 1.00 86.38 86 CYS A N 1
ATOM 678 C CA . CYS A 1 86 ? 4.740 0.797 -4.808 1.00 86.38 86 CYS A CA 1
ATOM 679 C C . CYS A 1 86 ? 5.111 1.762 -5.953 1.00 86.38 86 CYS A C 1
ATOM 681 O O . CYS A 1 86 ? 4.252 2.532 -6.388 1.00 86.38 86 CYS A O 1
ATOM 683 N N . PRO A 1 87 ? 6.351 1.735 -6.476 1.00 88.12 87 PRO A N 1
ATOM 684 C CA . PRO A 1 87 ? 6.810 2.692 -7.479 1.00 88.12 87 PRO A CA 1
ATOM 685 C C . PRO A 1 87 ? 6.221 2.423 -8.865 1.00 88.12 87 PRO A C 1
ATOM 687 O O . PRO A 1 87 ? 6.234 3.308 -9.709 1.00 88.12 87 PRO A O 1
ATOM 690 N N . ILE A 1 88 ? 5.680 1.223 -9.090 1.00 88.50 88 ILE A N 1
ATOM 691 C CA . ILE A 1 88 ? 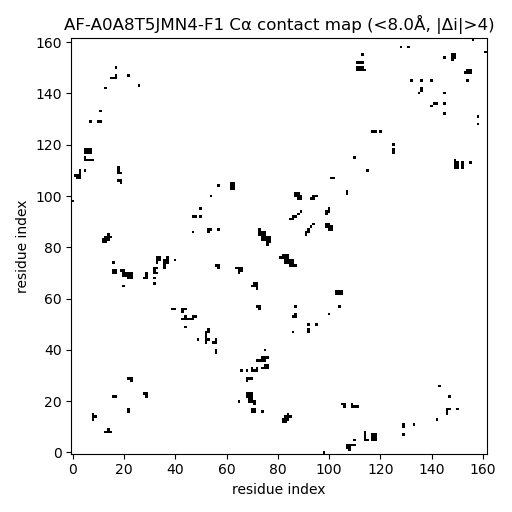4.975 0.856 -10.323 1.00 88.50 88 ILE A CA 1
ATOM 692 C C . ILE A 1 88 ? 3.458 1.067 -10.219 1.00 88.50 88 ILE A C 1
ATOM 694 O O . ILE A 1 88 ? 2.721 0.666 -11.114 1.00 88.50 88 ILE A O 1
ATOM 698 N N . HIS A 1 89 ? 2.972 1.663 -9.124 1.00 84.19 89 HIS A N 1
ATOM 699 C CA . HIS A 1 89 ? 1.572 2.053 -9.017 1.00 84.19 89 HIS A CA 1
ATOM 700 C C . HIS A 1 89 ? 1.279 3.166 -10.023 1.00 84.19 89 HIS A C 1
ATOM 702 O O . HIS A 1 89 ? 2.014 4.151 -10.087 1.00 84.19 89 HIS A O 1
ATOM 708 N N . GLN A 1 90 ? 0.191 3.056 -10.781 1.00 80.75 90 GLN A N 1
ATOM 709 C CA . GLN A 1 90 ? -0.098 4.013 -11.854 1.00 80.75 90 GLN A CA 1
ATOM 710 C C . GLN A 1 90 ? -0.282 5.463 -11.378 1.00 80.75 90 GLN A C 1
ATOM 712 O O . GLN A 1 90 ? -0.003 6.385 -12.127 1.00 80.75 90 GLN A O 1
ATOM 717 N N . GLU A 1 91 ? -0.715 5.695 -10.138 1.00 78.62 91 GLU A N 1
ATOM 718 C CA . GLU A 1 91 ? -0.811 7.061 -9.591 1.00 78.62 91 GLU A CA 1
ATOM 719 C C . GLU A 1 91 ? 0.559 7.664 -9.265 1.00 78.62 91 GLU A C 1
ATOM 721 O O . GLU A 1 91 ? 0.677 8.870 -9.082 1.00 78.62 91 GLU A O 1
ATOM 726 N N . ILE A 1 92 ? 1.595 6.827 -9.207 1.00 80.75 92 ILE A N 1
ATOM 727 C CA . ILE A 1 92 ? 2.969 7.234 -8.938 1.00 80.75 92 ILE A CA 1
ATOM 728 C C . ILE A 1 92 ? 3.761 7.333 -10.238 1.00 80.75 92 ILE A C 1
ATOM 730 O O . ILE A 1 92 ? 4.383 8.359 -10.503 1.00 80.75 92 ILE A O 1
ATOM 734 N N . CYS A 1 93 ? 3.745 6.281 -11.059 1.00 82.75 93 CYS A N 1
ATOM 735 C CA . CYS A 1 93 ? 4.521 6.262 -12.293 1.00 82.75 93 CYS A CA 1
ATOM 736 C C . CYS A 1 93 ? 3.732 6.691 -13.531 1.00 82.75 93 CYS A C 1
ATOM 738 O O . CYS A 1 93 ? 4.351 6.884 -14.571 1.00 82.75 93 CYS A O 1
ATOM 740 N N . GLY A 1 94 ? 2.402 6.788 -13.483 1.00 82.19 94 GLY A N 1
ATOM 741 C CA . GLY A 1 94 ? 1.537 6.872 -14.666 1.00 82.19 94 GLY A CA 1
ATOM 742 C C . GLY A 1 94 ? 1.363 5.519 -15.366 1.00 82.19 94 GLY A C 1
ATOM 743 O O . GLY A 1 94 ? 1.959 4.513 -14.972 1.00 82.19 94 GLY A O 1
ATOM 744 N N . THR A 1 95 ? 0.622 5.497 -16.467 1.00 79.56 95 THR A N 1
ATOM 745 C CA . THR A 1 95 ? 0.520 4.332 -17.364 1.00 79.56 95 THR A CA 1
ATOM 746 C C . THR A 1 95 ? 1.669 4.295 -18.376 1.00 79.56 95 THR A C 1
ATOM 748 O O . THR A 1 95 ? 2.359 5.296 -18.565 1.00 79.56 95 THR A O 1
ATOM 751 N N . ASP A 1 96 ? 1.890 3.159 -19.030 1.00 81.75 96 ASP A N 1
ATOM 752 C CA . ASP A 1 96 ? 2.782 3.019 -20.186 1.00 81.75 96 ASP A CA 1
ATOM 753 C C . ASP A 1 96 ? 1.966 2.558 -21.398 1.00 81.75 96 ASP A C 1
ATOM 755 O O . ASP A 1 96 ? 1.401 1.467 -21.377 1.00 81.75 96 ASP A O 1
ATOM 759 N N . ASN A 1 97 ? 1.826 3.416 -22.413 1.00 82.06 97 ASN A N 1
ATOM 760 C CA . ASN A 1 97 ? 0.902 3.210 -23.540 1.00 82.06 97 ASN A CA 1
ATOM 761 C C . ASN A 1 97 ? -0.517 2.825 -23.079 1.00 82.06 97 ASN A C 1
ATOM 763 O O . ASN A 1 97 ? -1.108 1.854 -23.542 1.00 82.06 97 ASN A O 1
ATOM 767 N N . GLY A 1 98 ? -1.027 3.554 -22.083 1.00 80.75 98 GLY A N 1
ATOM 768 C CA . GLY A 1 98 ? -2.326 3.295 -21.462 1.00 80.75 98 GLY A CA 1
ATOM 769 C C . GLY A 1 98 ? -2.347 2.131 -20.470 1.00 80.75 98 GLY A C 1
ATOM 770 O O . GLY A 1 98 ? -3.317 2.027 -19.736 1.00 80.75 98 GLY A O 1
ATOM 771 N N . THR A 1 99 ? -1.285 1.323 -20.370 1.00 82.69 99 THR A N 1
ATOM 772 C CA . THR A 1 99 ? -1.244 0.101 -19.549 1.00 82.69 99 THR A CA 1
ATOM 773 C C . THR A 1 99 ? -0.705 0.355 -18.136 1.00 82.69 99 THR A C 1
ATOM 775 O O . THR A 1 99 ? 0.291 1.058 -17.949 1.00 82.69 99 THR A O 1
ATOM 778 N N . ASP A 1 100 ? -1.349 -0.235 -17.127 1.00 86.69 100 ASP A N 1
ATOM 779 C CA . ASP A 1 100 ? -0.858 -0.286 -15.747 1.00 86.69 100 ASP A CA 1
ATOM 780 C C . ASP A 1 100 ? 0.326 -1.256 -15.682 1.00 86.69 100 ASP A C 1
ATOM 782 O O . ASP A 1 100 ? 0.217 -2.413 -16.083 1.00 86.69 100 ASP A O 1
ATOM 786 N N . LEU A 1 101 ? 1.468 -0.807 -15.160 1.00 88.38 101 LEU A N 1
ATOM 787 C CA . LEU A 1 101 ? 2.656 -1.657 -15.061 1.00 88.38 101 LEU A CA 1
ATOM 788 C C . LEU A 1 101 ? 2.450 -2.863 -14.136 1.00 88.38 101 LEU A C 1
ATOM 790 O O . LEU A 1 101 ? 3.206 -3.827 -14.234 1.00 88.38 101 LEU A O 1
ATOM 794 N N . ARG A 1 102 ? 1.450 -2.829 -13.255 1.00 86.06 102 ARG A N 1
ATOM 795 C CA . ARG A 1 102 ? 1.082 -3.933 -12.363 1.00 86.06 102 ARG A CA 1
ATOM 796 C C . ARG A 1 102 ? 0.302 -5.044 -13.060 1.00 86.06 102 ARG A C 1
ATOM 798 O O . ARG A 1 102 ? 0.200 -6.127 -12.487 1.00 86.06 102 ARG A O 1
ATOM 805 N N . ASP A 1 103 ? -0.253 -4.786 -14.243 1.00 86.19 103 ASP A N 1
ATOM 806 C CA . ASP A 1 103 ? -1.077 -5.761 -14.955 1.00 86.19 103 ASP A CA 1
ATOM 807 C C . ASP A 1 103 ? -0.297 -7.060 -15.207 1.00 86.19 103 ASP A C 1
ATOM 809 O O . ASP A 1 103 ? 0.895 -7.037 -15.516 1.00 86.19 103 ASP A O 1
ATOM 813 N N . GLY A 1 104 ? -0.943 -8.202 -14.974 1.00 84.62 104 GLY A N 1
ATOM 814 C CA . GLY A 1 104 ? -0.319 -9.530 -14.978 1.00 84.62 104 GLY A CA 1
ATOM 815 C C . GLY A 1 104 ? 0.559 -9.867 -13.758 1.00 84.62 104 GLY A C 1
ATOM 816 O O . GLY A 1 104 ? 0.780 -11.049 -13.495 1.00 84.62 104 GLY A O 1
ATOM 817 N N . HIS A 1 105 ? 1.008 -8.884 -12.967 1.00 83.44 105 HIS A N 1
ATOM 818 C CA . HIS A 1 105 ? 1.902 -9.082 -11.809 1.00 83.44 105 HIS A CA 1
ATOM 819 C C . HIS A 1 105 ? 1.219 -8.895 -10.452 1.00 83.44 105 HIS A C 1
ATOM 821 O O . HIS A 1 105 ? 1.693 -9.434 -9.450 1.00 83.44 105 HIS A O 1
ATOM 827 N N . CYS A 1 106 ? 0.126 -8.141 -10.412 1.00 80.56 106 CYS A N 1
ATOM 828 C CA . CYS A 1 106 ? -0.659 -7.869 -9.216 1.00 80.56 106 CYS A CA 1
ATOM 829 C C . CYS A 1 106 ? -2.141 -8.136 -9.488 1.00 80.56 106 CYS A C 1
ATOM 831 O O . CYS A 1 106 ? -2.598 -8.010 -10.623 1.00 80.56 106 CYS A O 1
ATOM 833 N N . ASP A 1 107 ? -2.900 -8.438 -8.437 1.00 79.19 107 ASP A N 1
ATOM 834 C CA . ASP A 1 107 ? -4.357 -8.362 -8.507 1.00 79.19 107 ASP A CA 1
ATOM 835 C C . ASP A 1 107 ? -4.781 -6.890 -8.399 1.00 79.19 107 ASP A C 1
ATOM 837 O O . ASP A 1 107 ? -4.896 -6.323 -7.315 1.00 79.19 107 ASP A O 1
ATOM 841 N N . THR A 1 108 ? -4.941 -6.234 -9.547 1.00 77.81 108 THR A N 1
ATOM 842 C CA . THR A 1 108 ? -5.325 -4.817 -9.626 1.00 77.81 108 THR A CA 1
ATOM 843 C C . THR A 1 108 ? -6.814 -4.575 -9.367 1.00 77.81 108 THR A C 1
ATOM 845 O O . THR A 1 108 ? -7.248 -3.420 -9.361 1.00 77.81 108 THR A O 1
ATOM 848 N N . LEU A 1 109 ? -7.600 -5.642 -9.196 1.00 77.69 109 LEU A N 1
ATOM 849 C CA . LEU A 1 109 ? -9.023 -5.584 -8.866 1.00 77.69 109 LEU A CA 1
ATOM 850 C C . LEU A 1 109 ? -9.277 -5.794 -7.373 1.00 77.69 109 LEU A C 1
ATOM 852 O O . LEU A 1 109 ? -10.353 -5.453 -6.886 1.00 77.69 109 LEU A O 1
ATOM 856 N N . HIS A 1 110 ? -8.297 -6.316 -6.641 1.00 78.12 110 HIS A N 1
ATOM 857 C CA . HIS A 1 110 ? -8.416 -6.516 -5.210 1.00 78.12 110 HIS A CA 1
ATOM 858 C C . HIS A 1 110 ? -8.367 -5.194 -4.431 1.00 78.12 110 HIS A C 1
ATOM 860 O O . HIS A 1 110 ? -7.426 -4.406 -4.549 1.00 78.12 110 HIS A O 1
ATOM 866 N N . LEU A 1 111 ? -9.355 -5.001 -3.557 1.00 78.81 111 LEU A N 1
ATOM 867 C CA . LEU A 1 111 ? -9.371 -3.992 -2.503 1.00 78.81 111 LEU A CA 1
ATOM 868 C C . LEU A 1 111 ? -9.778 -4.655 -1.190 1.00 78.81 111 LEU A C 1
ATOM 870 O O . LEU A 1 111 ? -10.698 -5.475 -1.173 1.00 78.81 111 LEU A O 1
ATOM 874 N N . CYS A 1 112 ? -9.163 -4.243 -0.077 1.00 81.81 112 CYS A N 1
ATOM 875 C CA . CYS A 1 112 ? -9.721 -4.586 1.226 1.00 81.81 112 CYS A CA 1
ATOM 876 C C . CYS A 1 112 ? -11.087 -3.905 1.400 1.00 81.81 112 CYS A C 1
ATOM 878 O O . CYS A 1 112 ? -11.364 -2.856 0.806 1.00 81.81 112 CYS A O 1
ATOM 880 N N . LYS A 1 113 ? -11.942 -4.474 2.251 1.00 87.31 113 LYS A N 1
ATOM 881 C CA . LYS A 1 113 ? -13.299 -3.964 2.488 1.00 87.31 113 LYS A CA 1
ATOM 882 C C . LYS A 1 113 ? -13.301 -2.501 2.927 1.00 87.31 113 LYS A C 1
ATOM 884 O O . LYS A 1 113 ? -14.143 -1.734 2.472 1.00 87.31 113 LYS A O 1
ATOM 889 N N . ALA A 1 114 ? -12.337 -2.103 3.763 1.00 89.00 114 ALA A N 1
ATOM 890 C CA . ALA A 1 114 ? -12.184 -0.717 4.192 1.00 89.00 114 ALA A CA 1
ATOM 891 C C . ALA A 1 114 ? -11.938 0.229 3.005 1.00 89.00 114 ALA A C 1
ATOM 893 O O . ALA A 1 114 ? -12.579 1.270 2.925 1.00 89.00 114 ALA A O 1
ATOM 894 N N . ALA A 1 115 ? -11.061 -0.141 2.067 1.00 86.75 115 ALA A N 1
ATOM 895 C CA . ALA A 1 115 ? -10.800 0.645 0.862 1.00 86.75 115 ALA A CA 1
ATOM 896 C C . ALA A 1 115 ? -12.027 0.690 -0.060 1.00 86.75 115 ALA A C 1
ATOM 898 O O . ALA A 1 115 ? -12.416 1.765 -0.501 1.00 86.75 115 ALA A O 1
ATOM 899 N N . PHE A 1 116 ? -12.682 -0.454 -0.281 1.00 87.62 116 PHE A N 1
ATOM 900 C CA . PHE A 1 116 ? -13.897 -0.534 -1.093 1.00 87.62 116 PHE A CA 1
ATOM 901 C C . PHE A 1 116 ? -15.024 0.357 -0.551 1.00 87.62 116 PHE A C 1
ATOM 903 O O . PHE A 1 116 ? -15.599 1.149 -1.292 1.00 87.62 116 PHE A O 1
ATOM 910 N N . LEU A 1 117 ? -15.327 0.260 0.748 1.00 90.81 117 LEU A N 1
ATOM 911 C CA . LEU A 1 117 ? -16.374 1.071 1.371 1.00 90.81 117 LEU A CA 1
ATOM 912 C C . LEU A 1 117 ? -16.000 2.550 1.424 1.00 90.81 117 LEU A C 1
ATOM 914 O O . LEU A 1 117 ? -16.872 3.393 1.230 1.00 90.81 117 LEU A O 1
ATOM 918 N N . PHE A 1 118 ? -14.721 2.864 1.645 1.00 90.56 118 PHE A N 1
ATOM 919 C CA . PHE A 1 118 ? -14.247 4.240 1.701 1.00 90.56 118 PHE A CA 1
ATOM 920 C C . PHE A 1 118 ? -14.641 5.030 0.458 1.00 90.56 118 PHE A C 1
ATOM 922 O O . PHE A 1 118 ? -15.164 6.131 0.591 1.00 90.56 118 PHE A O 1
ATOM 929 N N . ASP A 1 119 ? -14.453 4.481 -0.743 1.00 86.88 119 ASP A N 1
ATOM 930 C CA . ASP A 1 119 ? -14.781 5.206 -1.976 1.00 86.88 119 ASP A CA 1
ATOM 931 C C . ASP A 1 119 ? -16.289 5.296 -2.256 1.00 86.88 119 ASP A C 1
ATOM 933 O O . ASP A 1 119 ? -16.706 6.151 -3.036 1.00 86.88 119 ASP A O 1
ATOM 937 N N . LEU A 1 120 ? -17.108 4.469 -1.598 1.00 90.88 120 LEU A N 1
ATOM 938 C CA . LEU A 1 120 ? -18.572 4.557 -1.645 1.00 90.88 120 LEU A CA 1
ATOM 939 C C . LEU A 1 120 ? -19.138 5.565 -0.638 1.00 90.88 120 LEU A C 1
ATOM 941 O O . LEU A 1 120 ? -20.301 5.957 -0.742 1.00 90.88 120 LEU A O 1
ATOM 945 N N . TRP A 1 121 ? -18.350 5.977 0.355 1.00 93.38 121 TRP A N 1
ATOM 946 C CA . TRP A 1 121 ? -18.814 6.901 1.378 1.00 93.38 121 TRP A CA 1
ATOM 947 C C . TRP A 1 121 ? -18.885 8.354 0.885 1.00 93.38 121 TRP A C 1
ATOM 949 O O . TRP A 1 121 ? -18.039 8.806 0.101 1.00 93.38 121 TRP A O 1
ATOM 959 N N . PRO A 1 122 ? -19.840 9.140 1.424 1.00 95.06 122 PRO A N 1
ATOM 960 C CA . PRO A 1 122 ? -19.821 10.592 1.307 1.00 95.06 122 PRO A CA 1
ATOM 961 C C . PRO A 1 122 ? -18.483 11.176 1.769 1.00 95.06 122 PRO A C 1
ATOM 963 O O . PRO A 1 122 ? -17.768 10.587 2.589 1.00 95.06 122 PRO A O 1
ATOM 966 N N . LYS A 1 123 ? -18.127 12.349 1.238 1.00 92.94 123 LYS A N 1
ATOM 967 C CA . LYS A 1 123 ? -16.850 13.010 1.543 1.00 92.94 123 LYS A CA 1
ATOM 968 C C . LYS A 1 123 ? -16.670 13.219 3.051 1.00 92.94 123 LYS A C 1
ATOM 970 O O . LYS A 1 123 ? -15.580 13.000 3.563 1.00 92.94 123 LYS A O 1
ATOM 975 N N . GLU A 1 124 ? -17.737 13.574 3.749 1.00 96.00 124 GLU A N 1
ATOM 976 C CA . GLU A 1 124 ? -17.761 13.839 5.185 1.00 96.00 124 GLU A CA 1
ATOM 977 C C . GLU A 1 124 ? -17.317 12.598 5.971 1.00 96.00 124 GLU A C 1
ATOM 979 O O . GLU A 1 124 ? -16.370 12.658 6.752 1.00 96.00 124 GLU A O 1
ATOM 984 N N . LYS A 1 125 ? -17.910 11.434 5.669 1.00 95.56 125 LYS A N 1
ATOM 985 C CA . LYS A 1 125 ? -17.555 10.160 6.310 1.00 95.56 125 LYS A CA 1
ATOM 986 C C . LYS A 1 125 ? -16.136 9.703 5.949 1.00 95.56 125 LYS A C 1
ATOM 988 O O . LYS A 1 125 ? -15.425 9.157 6.794 1.00 95.56 125 LYS A O 1
ATOM 993 N N . ARG A 1 126 ? -15.676 9.967 4.720 1.00 93.12 126 ARG A N 1
ATOM 994 C CA . ARG A 1 126 ? -14.271 9.739 4.338 1.00 93.12 126 ARG A CA 1
ATOM 995 C C . ARG A 1 126 ? -13.311 10.582 5.179 1.00 93.12 126 ARG A C 1
ATOM 997 O O . ARG A 1 126 ? -12.330 10.051 5.700 1.00 93.12 126 ARG A O 1
ATOM 1004 N N . ASP A 1 127 ? -13.595 11.870 5.348 1.00 93.25 127 ASP A N 1
ATOM 1005 C CA . ASP A 1 127 ? -12.760 12.787 6.131 1.00 93.25 127 ASP A CA 1
ATOM 1006 C C . ASP A 1 127 ? -12.716 12.389 7.620 1.00 93.25 127 ASP A C 1
ATOM 1008 O O . ASP A 1 127 ? -11.650 12.427 8.252 1.00 93.25 127 ASP A O 1
ATOM 1012 N N . GLU A 1 128 ? -13.842 11.931 8.172 1.00 96.00 128 GLU A N 1
ATOM 1013 C CA . GLU A 1 128 ? -13.925 11.363 9.522 1.00 96.00 128 GLU A CA 1
ATOM 1014 C C . GLU A 1 128 ? -13.064 10.105 9.666 1.00 96.00 128 GLU A C 1
ATOM 1016 O O . GLU A 1 128 ? -12.271 10.004 10.609 1.00 96.00 128 GLU A O 1
ATOM 1021 N N . PHE A 1 129 ? -13.142 9.176 8.709 1.00 94.75 129 PHE A N 1
ATOM 1022 C CA . PHE A 1 129 ? -12.350 7.950 8.751 1.00 94.75 129 PHE A CA 1
ATOM 1023 C C . PHE A 1 129 ? -10.847 8.230 8.646 1.00 94.75 129 PHE A C 1
ATOM 1025 O O . PHE A 1 129 ? -10.055 7.709 9.435 1.00 94.75 129 PHE A O 1
ATOM 1032 N N . ILE A 1 130 ? -10.427 9.126 7.746 1.00 92.00 130 ILE A N 1
ATOM 1033 C CA . ILE A 1 130 ? -9.025 9.562 7.662 1.00 92.00 130 ILE A CA 1
ATOM 1034 C C . ILE A 1 130 ? -8.571 10.192 8.983 1.00 92.00 130 ILE A C 1
ATOM 1036 O O . ILE A 1 130 ? -7.472 9.905 9.470 1.00 92.00 130 ILE A O 1
ATOM 1040 N N . SER A 1 131 ? -9.412 11.019 9.603 1.00 93.38 131 SER A N 1
ATOM 1041 C CA . SER A 1 131 ? -9.120 11.641 10.897 1.00 93.38 131 SER A CA 1
ATOM 1042 C C . SER A 1 131 ? -8.976 10.607 12.017 1.00 93.38 131 SER A C 1
ATOM 1044 O O . SER A 1 131 ? -8.051 10.707 12.834 1.00 93.38 131 SER A O 1
ATOM 1046 N N . PHE A 1 132 ? -9.828 9.579 12.026 1.00 95.56 132 PHE A N 1
ATOM 1047 C CA . PHE A 1 132 ? -9.744 8.430 12.926 1.00 95.56 132 PHE A CA 1
ATOM 1048 C C . PHE A 1 132 ? -8.411 7.686 12.766 1.00 95.56 132 PHE A C 1
ATOM 1050 O O . PHE A 1 132 ? -7.679 7.520 13.748 1.00 95.56 132 PHE A O 1
ATOM 1057 N N . LEU A 1 133 ? -8.025 7.324 11.541 1.00 92.44 133 LEU A N 1
ATOM 1058 C CA . LEU A 1 133 ? -6.776 6.603 11.271 1.00 92.44 133 LEU A CA 1
ATOM 1059 C C . LEU A 1 133 ? -5.542 7.438 11.642 1.00 92.44 133 LEU A C 1
ATOM 1061 O O . LEU A 1 133 ? -4.644 6.958 12.338 1.00 92.44 133 LEU A O 1
ATOM 1065 N N . ARG A 1 134 ? -5.525 8.732 11.299 1.00 90.12 134 ARG A N 1
ATOM 1066 C CA . ARG A 1 134 ? -4.454 9.657 11.712 1.00 90.12 134 ARG A CA 1
ATOM 1067 C C . ARG A 1 134 ? -4.368 9.803 13.230 1.00 90.12 134 ARG A C 1
ATOM 1069 O O . ARG A 1 134 ? -3.278 9.949 13.782 1.00 90.12 134 ARG A O 1
ATOM 1076 N N . LYS A 1 135 ? -5.497 9.772 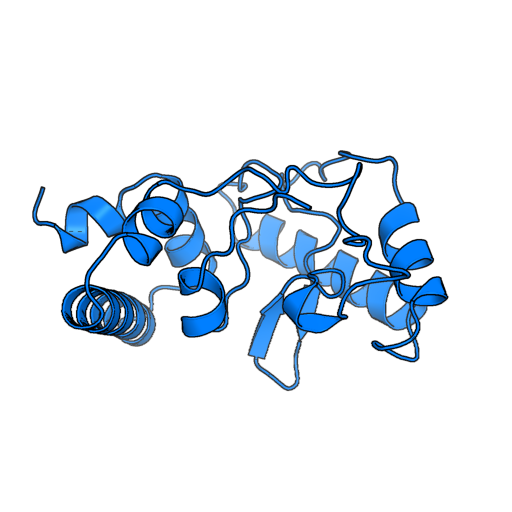13.946 1.00 93.81 135 LYS A N 1
ATOM 1077 C CA . LYS A 1 135 ? -5.516 9.761 15.419 1.00 93.81 135 LYS A CA 1
ATOM 1078 C C . LYS A 1 135 ? -4.907 8.470 15.973 1.00 93.81 135 LYS A C 1
ATOM 1080 O O . LYS A 1 135 ? -4.163 8.543 16.947 1.00 93.81 135 LYS A O 1
ATOM 1085 N N . LYS A 1 136 ? -5.165 7.311 15.357 1.00 93.00 136 LYS A N 1
ATOM 1086 C CA . LYS A 1 136 ? -4.532 6.034 15.737 1.00 93.00 136 LYS A CA 1
ATOM 1087 C C . LYS A 1 136 ? -3.018 6.080 15.567 1.00 93.00 136 LYS A C 1
ATOM 1089 O O . LYS A 1 136 ? -2.302 5.706 16.494 1.00 93.00 136 LYS A O 1
ATOM 1094 N N . MET A 1 137 ? -2.537 6.605 14.441 1.00 88.75 137 MET A N 1
ATOM 1095 C CA . MET A 1 137 ? -1.101 6.775 14.186 1.00 88.75 137 MET A CA 1
ATOM 1096 C C . MET A 1 137 ? -0.445 7.692 15.224 1.00 88.75 137 MET A C 1
ATOM 1098 O O . MET A 1 137 ? 0.555 7.316 15.828 1.00 88.75 137 MET A O 1
ATOM 1102 N N . ARG A 1 138 ? -1.066 8.840 15.534 1.00 90.12 138 ARG A N 1
ATOM 1103 C CA . ARG A 1 138 ? -0.591 9.760 16.589 1.00 90.12 138 ARG A CA 1
ATOM 1104 C C . ARG A 1 138 ? -0.538 9.127 17.982 1.00 90.12 138 ARG A C 1
ATOM 1106 O O . ARG A 1 138 ? 0.281 9.527 18.797 1.00 90.12 138 ARG A O 1
ATOM 1113 N N . LYS A 1 139 ? -1.380 8.126 18.255 1.00 93.25 139 LYS A N 1
ATOM 1114 C CA . LYS A 1 139 ? -1.362 7.334 19.496 1.00 93.25 139 LYS A CA 1
ATOM 1115 C C . LYS A 1 139 ? -0.342 6.181 19.477 1.00 93.25 139 LYS A C 1
ATOM 1117 O O . LYS A 1 139 ? -0.405 5.304 20.332 1.00 93.25 139 LYS A O 1
ATOM 1122 N N . GLY A 1 140 ? 0.574 6.154 18.509 1.00 88.31 140 GLY A N 1
ATOM 1123 C CA . GLY A 1 140 ? 1.648 5.161 18.424 1.00 88.31 140 GLY A CA 1
ATOM 1124 C C . GLY A 1 140 ? 1.300 3.901 17.627 1.00 88.31 140 GLY A C 1
ATOM 1125 O O . GLY A 1 140 ? 2.058 2.929 17.658 1.00 88.31 140 GLY A O 1
ATOM 1126 N N . MET A 1 141 ? 0.179 3.874 16.895 1.00 90.94 141 MET A N 1
ATOM 1127 C CA . MET A 1 141 ? -0.085 2.777 15.961 1.00 90.94 141 MET A CA 1
ATOM 1128 C C . MET A 1 141 ? 0.886 2.856 14.780 1.00 90.94 141 MET A C 1
ATOM 1130 O O . MET A 1 141 ? 0.837 3.791 13.986 1.00 90.94 141 MET A O 1
ATOM 1134 N N . CYS A 1 142 ? 1.756 1.856 14.647 1.00 86.69 142 CYS A N 1
ATOM 1135 C CA . CYS A 1 142 ? 2.673 1.774 13.515 1.00 86.69 142 CYS A CA 1
ATOM 1136 C C . CYS A 1 142 ? 1.954 1.374 12.216 1.00 86.69 142 CYS A C 1
ATOM 1138 O O . CYS A 1 142 ? 0.888 0.752 12.242 1.00 86.69 142 CYS A O 1
ATOM 1140 N N . TRP A 1 143 ? 2.595 1.658 11.079 1.00 83.62 143 TRP A N 1
ATOM 1141 C CA . TRP A 1 143 ? 2.093 1.344 9.737 1.00 83.62 143 TRP A CA 1
ATOM 1142 C C . TRP A 1 143 ? 1.700 -0.132 9.556 1.00 83.62 143 TRP A C 1
ATOM 1144 O O . TRP A 1 143 ? 0.729 -0.429 8.868 1.00 83.62 143 TRP A O 1
ATOM 1154 N N . HIS A 1 144 ? 2.411 -1.067 10.200 1.00 85.50 144 HIS A N 1
ATOM 1155 C CA . HIS A 1 144 ? 2.145 -2.509 10.079 1.00 85.50 144 HIS A CA 1
ATOM 1156 C C . HIS A 1 144 ? 0.812 -2.876 10.727 1.00 85.50 144 HIS A C 1
ATOM 1158 O O . HIS A 1 144 ? -0.032 -3.512 10.099 1.00 85.50 144 HIS A O 1
ATOM 1164 N N . LYS A 1 145 ? 0.579 -2.386 11.950 1.00 87.56 145 LYS A N 1
ATOM 1165 C CA . LYS A 1 145 ? -0.697 -2.560 12.655 1.00 87.56 145 LYS A CA 1
ATOM 1166 C C . LYS A 1 145 ? -1.841 -1.861 11.927 1.00 87.56 145 LYS A C 1
ATOM 1168 O O . LYS A 1 145 ? -2.928 -2.424 11.861 1.00 87.56 145 LYS A O 1
ATOM 1173 N N . LEU A 1 146 ? -1.587 -0.675 11.371 1.00 87.88 146 LEU A N 1
ATOM 1174 C CA . LEU A 1 146 ? -2.567 0.064 10.579 1.00 87.88 146 LEU A CA 1
ATOM 1175 C C . LEU A 1 146 ? -2.980 -0.737 9.337 1.00 87.88 146 LEU A C 1
ATOM 1177 O O . LEU A 1 146 ? -4.162 -1.002 9.147 1.00 87.88 146 LEU A O 1
ATOM 1181 N N . SER A 1 147 ? -2.010 -1.190 8.536 1.00 84.19 147 SER A N 1
ATOM 1182 C CA . SER A 1 147 ? -2.279 -1.961 7.319 1.00 84.19 147 SER A CA 1
ATOM 1183 C C . SER A 1 147 ? -3.011 -3.264 7.628 1.00 84.19 147 SER A C 1
ATOM 1185 O O . SER A 1 147 ? -3.997 -3.560 6.965 1.00 84.19 147 SER A O 1
ATOM 1187 N N . LYS A 1 148 ? -2.584 -4.017 8.651 1.00 84.44 148 LYS A N 1
ATOM 1188 C CA . LYS A 1 148 ? -3.273 -5.251 9.058 1.00 84.44 148 LYS A CA 1
ATOM 1189 C C . LYS A 1 148 ? -4.692 -4.989 9.548 1.00 84.44 148 LYS A C 1
ATOM 1191 O O . LYS A 1 148 ? -5.585 -5.758 9.231 1.00 84.44 148 LYS A O 1
ATOM 1196 N N . GLY A 1 149 ? -4.890 -3.918 10.315 1.00 88.69 149 GLY A N 1
ATOM 1197 C CA . GLY A 1 149 ? -6.200 -3.541 10.837 1.00 88.69 149 GLY A CA 1
ATOM 1198 C C . GLY A 1 149 ? -7.194 -3.117 9.752 1.00 88.69 149 GLY A C 1
ATOM 1199 O O . GLY A 1 149 ? -8.392 -3.306 9.925 1.00 88.69 149 GLY A O 1
ATOM 1200 N N . LEU A 1 150 ? -6.707 -2.535 8.652 1.00 87.75 150 LEU A N 1
ATOM 1201 C CA . LEU A 1 150 ? -7.522 -2.219 7.474 1.00 87.75 150 LEU A CA 1
ATOM 1202 C C . LEU A 1 150 ? -7.823 -3.464 6.631 1.00 87.75 150 LEU A C 1
ATOM 1204 O O . LEU A 1 150 ? -8.891 -3.545 6.035 1.00 87.75 150 LEU A O 1
ATOM 1208 N N . ASP A 1 151 ? -6.876 -4.399 6.564 1.00 83.88 151 ASP A N 1
ATOM 1209 C CA . ASP A 1 151 ? -6.982 -5.639 5.788 1.00 83.88 151 ASP A CA 1
ATOM 1210 C C . ASP A 1 151 ? -7.935 -6.658 6.434 1.00 83.88 151 ASP A C 1
ATOM 1212 O O . ASP A 1 151 ? -8.714 -7.303 5.745 1.00 83.88 151 ASP A O 1
ATOM 1216 N N . ASN A 1 152 ? -7.921 -6.763 7.767 1.00 87.06 152 ASN A N 1
ATOM 1217 C CA . ASN A 1 152 ? -8.744 -7.710 8.527 1.00 87.06 152 ASN A CA 1
ATOM 1218 C C . ASN A 1 152 ? -10.034 -7.105 9.107 1.00 87.06 152 ASN A C 1
ATOM 1220 O O . ASN A 1 152 ? -10.563 -7.618 10.093 1.00 87.06 152 ASN A O 1
ATOM 1224 N N . ASP A 1 153 ? -10.495 -5.989 8.546 1.00 90.81 153 ASP A N 1
ATOM 1225 C CA . ASP A 1 153 ? -11.687 -5.230 8.946 1.00 90.81 153 ASP A CA 1
ATOM 1226 C C . ASP A 1 153 ? -11.692 -4.643 10.369 1.00 90.81 153 ASP A C 1
ATOM 1228 O O . ASP A 1 153 ? -12.591 -3.873 10.702 1.00 90.81 153 ASP A O 1
ATOM 1232 N N . LYS A 1 154 ? -10.694 -4.911 11.221 1.00 92.69 154 LYS A N 1
ATOM 1233 C CA . LYS A 1 154 ? -10.693 -4.451 12.620 1.00 92.69 154 LYS A CA 1
ATOM 1234 C C . LYS A 1 154 ? -10.845 -2.935 12.753 1.00 92.69 154 LYS A C 1
ATOM 1236 O O . LYS A 1 154 ? -11.584 -2.466 13.612 1.00 92.69 154 LYS A O 1
ATOM 1241 N N . LEU A 1 155 ? -10.115 -2.163 11.948 1.00 92.81 155 LEU A N 1
ATOM 1242 C CA . LEU A 1 155 ? -10.167 -0.696 12.000 1.00 92.81 155 LEU A CA 1
ATOM 1243 C C . LEU A 1 155 ? -11.439 -0.134 11.375 1.00 92.81 155 LEU A C 1
ATOM 1245 O O . LEU A 1 155 ? -11.853 0.960 11.748 1.00 92.81 155 LEU A O 1
ATOM 1249 N N . LEU A 1 156 ? -12.039 -0.873 10.444 1.00 93.81 156 LEU A N 1
ATOM 1250 C CA . LEU A 1 156 ? -13.338 -0.536 9.887 1.00 93.81 156 LEU A CA 1
ATOM 1251 C C . LEU A 1 156 ? -14.428 -0.723 10.950 1.00 93.81 156 LEU A C 1
ATOM 1253 O O . LEU A 1 156 ? -15.172 0.212 11.213 1.00 93.81 156 LEU A O 1
ATOM 1257 N N . TYR A 1 157 ? -14.480 -1.881 11.613 1.00 95.56 157 TYR A N 1
ATOM 1258 C CA . TYR A 1 157 ? -15.461 -2.147 12.672 1.00 95.56 157 TYR A CA 1
ATOM 1259 C C . TYR A 1 157 ? -15.294 -1.213 13.867 1.00 95.56 157 TYR A C 1
ATOM 1261 O O . TYR A 1 157 ? -16.268 -0.626 14.326 1.00 95.56 157 TYR A O 1
ATOM 1269 N N . GLU A 1 158 ? -14.053 -0.951 14.286 1.00 96.19 158 GLU A N 1
ATOM 1270 C CA . GLU A 1 158 ? -13.794 0.017 15.352 1.00 96.19 158 GLU A CA 1
ATOM 1271 C C . GLU A 1 158 ? -14.271 1.439 14.997 1.00 96.19 158 GLU A C 1
ATOM 1273 O O . GLU A 1 158 ? -14.688 2.181 15.884 1.00 96.19 158 GLU A O 1
ATOM 1278 N N . PHE A 1 159 ? -14.212 1.834 13.722 1.00 96.56 159 PHE A N 1
ATOM 1279 C CA . PHE A 1 159 ? -14.730 3.126 13.272 1.00 96.56 159 PHE A CA 1
ATOM 1280 C C . PHE A 1 159 ? -16.263 3.165 13.235 1.00 96.56 159 PHE A C 1
ATOM 1282 O O . PHE A 1 159 ? -16.850 4.151 13.670 1.00 96.56 159 PHE A O 1
ATOM 1289 N N . GLU A 1 160 ? -16.900 2.100 12.747 1.00 93.31 160 GLU A N 1
ATOM 1290 C CA . GLU A 1 160 ? -18.365 1.986 12.680 1.00 93.31 160 GLU A CA 1
ATOM 1291 C C . GLU A 1 160 ? -19.008 1.709 14.056 1.00 93.31 160 GLU A C 1
ATOM 1293 O O . GLU A 1 160 ? -20.221 1.834 14.199 1.00 93.31 160 GLU A O 1
ATOM 1298 N N . GLY A 1 161 ? -18.213 1.355 15.073 1.00 91.25 161 GLY A N 1
ATOM 1299 C CA . GLY A 1 161 ? -18.691 1.048 16.424 1.00 91.25 161 GLY A CA 1
ATOM 1300 C C . GLY A 1 161 ? -19.321 -0.342 16.561 1.00 91.25 161 GLY A C 1
ATOM 1301 O O . GLY A 1 161 ? -20.247 -0.504 17.355 1.00 91.25 161 GLY A O 1
ATOM 1302 N N . ILE A 1 162 ? -18.838 -1.315 15.779 1.00 75.88 162 ILE A N 1
ATOM 1303 C CA . ILE A 1 162 ? -19.336 -2.703 15.711 1.00 75.88 162 ILE A CA 1
ATOM 1304 C C . ILE A 1 162 ? -18.298 -3.673 16.286 1.00 75.88 162 ILE A C 1
ATOM 1306 O O . ILE A 1 162 ? -17.083 -3.425 16.100 1.00 75.88 162 ILE A O 1
#

Solvent-accessible surface area (backbone atoms only — not comparable to full-atom values): 9205 Å² total; per-residue (Å²): 136,89,57,69,85,54,62,57,35,66,78,66,59,38,46,70,60,49,55,66,30,63,66,49,91,47,63,65,50,38,50,55,43,25,52,51,32,31,52,55,41,63,77,52,37,94,47,83,76,41,62,69,33,51,47,50,58,62,61,73,48,66,69,69,58,63,43,97,44,22,30,42,65,64,33,25,61,42,78,93,71,73,28,45,34,43,66,56,37,43,94,70,44,43,58,59,96,83,38,53,71,41,64,86,44,44,54,56,68,59,66,42,66,46,40,56,50,45,68,72,43,56,71,68,59,39,54,50,50,53,51,51,54,53,51,44,41,75,72,69,48,48,72,62,59,51,48,51,25,38,61,70,41,52,52,45,30,61,70,75,72,100